Protein AF-A0A535TKI4-F1 (afdb_monomer_lite)

pLDDT: mean 79.52, std 15.04, range [34.75, 95.88]

Secondary structure (DSSP, 8-state):
-----S------PPPPSSPPS-EEETTTEEEEEEEEEE-TTT--EEEEEEEEE-S-B---TTEEEEEEEEEE-SSTGGGEEEEEEEES-B-TT-EEEEEEEPPTT----SEEEEEEEEEEEEEE--EETTEE----EEEEPPPEEPPBTTSSSEEEEE--

Structure (mmCIF, N/CA/C/O backbone):
data_AF-A0A535TKI4-F1
#
_entry.id   AF-A0A535TKI4-F1
#
loop_
_atom_site.group_PDB
_atom_site.id
_atom_site.type_symbol
_atom_site.label_atom_id
_atom_site.label_alt_id
_atom_site.label_comp_id
_atom_site.label_asym_id
_atom_site.label_entity_id
_atom_site.label_seq_id
_atom_site.pdbx_PDB_ins_code
_atom_site.Cartn_x
_atom_site.Cartn_y
_atom_site.Cartn_z
_atom_site.occupancy
_atom_site.B_iso_or_equiv
_atom_site.auth_seq_id
_atom_site.auth_comp_id
_atom_site.auth_asym_id
_atom_site.auth_atom_id
_atom_site.pdbx_PDB_model_num
ATOM 1 N N . MET A 1 1 ? 20.998 23.898 24.161 1.00 34.75 1 MET A N 1
ATOM 2 C CA . MET A 1 1 ? 20.868 22.517 24.667 1.00 34.75 1 MET A CA 1
ATOM 3 C C . MET A 1 1 ? 20.249 21.684 23.560 1.00 34.75 1 MET A C 1
ATOM 5 O O . MET A 1 1 ? 19.094 21.906 23.228 1.00 34.75 1 MET A O 1
ATOM 9 N N . LEU A 1 2 ? 21.056 20.846 22.912 1.00 47.66 2 LEU A N 1
ATOM 10 C CA . LEU A 1 2 ? 20.646 19.900 21.873 1.00 47.66 2 LEU A CA 1
ATOM 11 C C . LEU A 1 2 ? 20.636 18.522 22.533 1.00 47.66 2 LEU A C 1
ATOM 13 O O . LEU A 1 2 ? 21.652 17.842 22.515 1.00 47.66 2 LEU A O 1
ATOM 17 N N . GLU A 1 3 ? 19.537 18.143 23.180 1.00 45.56 3 GLU A N 1
ATOM 18 C CA . GLU A 1 3 ? 19.410 16.798 23.745 1.00 45.56 3 GLU A CA 1
ATOM 19 C C . GLU A 1 3 ? 18.029 16.227 23.456 1.00 45.56 3 GLU A C 1
ATOM 21 O O . GLU A 1 3 ? 17.028 16.573 24.074 1.00 45.56 3 GLU A O 1
ATOM 26 N N . GLY A 1 4 ? 17.996 15.331 22.481 1.00 53.91 4 GLY A N 1
ATOM 27 C CA . GLY A 1 4 ? 16.884 14.436 22.234 1.00 53.91 4 GLY A CA 1
ATOM 28 C C . GLY A 1 4 ? 17.401 13.317 21.354 1.00 53.91 4 GLY A C 1
ATOM 29 O O . GLY A 1 4 ? 17.814 13.567 20.224 1.00 53.91 4 GLY A O 1
ATOM 30 N N . ASN A 1 5 ? 17.436 12.097 21.886 1.00 46.50 5 ASN A N 1
ATOM 31 C CA . ASN A 1 5 ? 17.734 10.908 21.098 1.00 46.50 5 ASN A CA 1
ATOM 32 C C . ASN A 1 5 ? 16.750 10.862 19.905 1.00 46.50 5 ASN A C 1
ATOM 34 O O . ASN A 1 5 ? 15.542 10.831 20.148 1.00 46.50 5 ASN A O 1
ATOM 38 N N . PRO A 1 6 ? 17.211 10.885 18.637 1.00 52.25 6 PRO A N 1
ATOM 39 C CA . PRO A 1 6 ? 16.316 10.876 17.478 1.00 52.25 6 PRO A CA 1
ATOM 40 C C . PRO A 1 6 ? 15.595 9.529 17.307 1.00 52.25 6 PRO A C 1
ATOM 42 O O . PRO A 1 6 ? 14.706 9.405 16.466 1.00 52.25 6 PRO A O 1
ATOM 45 N N . PHE A 1 7 ? 15.975 8.515 18.090 1.00 46.12 7 PHE A N 1
ATOM 46 C CA . PHE A 1 7 ? 15.393 7.185 18.052 1.00 46.12 7 PHE A CA 1
ATOM 47 C C . PHE A 1 7 ? 14.341 7.022 19.156 1.00 46.12 7 PHE A C 1
ATOM 49 O O . PHE A 1 7 ? 14.653 7.024 20.346 1.00 46.12 7 PHE A O 1
ATOM 56 N N . GLY A 1 8 ? 13.083 6.842 18.748 1.00 54.97 8 GLY A N 1
ATOM 57 C CA . GLY A 1 8 ? 12.008 6.373 19.618 1.00 54.97 8 GLY A CA 1
ATOM 58 C C . GLY A 1 8 ? 11.915 4.850 19.566 1.00 54.97 8 GLY A C 1
ATOM 59 O O . GLY A 1 8 ? 11.729 4.281 18.491 1.00 54.97 8 GLY A O 1
ATOM 60 N N . ILE A 1 9 ? 12.040 4.184 20.715 1.00 55.25 9 ILE A N 1
ATOM 61 C CA . ILE A 1 9 ? 11.684 2.766 20.838 1.00 55.25 9 ILE A CA 1
ATOM 62 C C . ILE A 1 9 ? 10.180 2.707 21.083 1.00 55.25 9 ILE A C 1
ATOM 64 O O . ILE A 1 9 ? 9.673 3.272 22.052 1.00 55.25 9 ILE A O 1
ATOM 68 N N . PHE A 1 10 ? 9.467 2.039 20.183 1.00 55.25 10 PHE A N 1
ATOM 69 C CA . PHE A 1 10 ? 8.026 1.872 20.273 1.00 55.25 10 PHE A CA 1
ATOM 70 C C . PHE A 1 10 ? 7.715 0.425 20.627 1.00 55.25 10 PHE A C 1
ATOM 72 O O . PHE A 1 10 ? 7.875 -0.466 19.792 1.00 55.25 10 PHE A O 1
ATOM 79 N N . ASP A 1 11 ? 7.258 0.201 21.859 1.00 51.91 11 ASP A N 1
ATOM 80 C CA . ASP A 1 11 ? 6.713 -1.094 22.246 1.00 51.91 11 ASP A CA 1
ATOM 81 C C . ASP A 1 11 ? 5.357 -1.274 21.573 1.00 51.91 11 ASP A C 1
ATOM 83 O O . ASP A 1 11 ? 4.336 -0.686 21.937 1.00 51.91 11 ASP A O 1
ATOM 87 N N . LEU A 1 12 ? 5.379 -2.065 20.515 1.00 55.06 12 LEU A N 1
ATOM 88 C CA . LEU A 1 12 ? 4.197 -2.493 19.807 1.00 55.06 12 LEU A CA 1
ATOM 89 C C . LEU A 1 12 ? 3.484 -3.523 20.682 1.00 55.06 12 LEU A C 1
ATOM 91 O O . LEU A 1 12 ? 3.992 -4.628 20.872 1.00 55.06 12 LEU A O 1
ATOM 95 N N . SER A 1 13 ? 2.296 -3.179 21.188 1.00 54.03 13 SER A N 1
ATOM 96 C CA . SER A 1 13 ? 1.439 -4.099 21.943 1.00 54.03 13 SER A CA 1
ATOM 97 C C . SER A 1 13 ? 1.327 -5.453 21.239 1.00 54.03 13 SER A C 1
ATOM 99 O O . SER A 1 13 ? 1.351 -5.543 20.002 1.00 54.03 13 SER A O 1
ATOM 101 N N . THR A 1 14 ? 1.252 -6.518 22.039 1.00 51.22 14 THR A N 1
ATOM 102 C CA . THR A 1 14 ? 1.207 -7.905 21.569 1.00 51.22 14 THR A CA 1
ATOM 103 C C . THR A 1 14 ? 0.152 -8.090 20.470 1.00 51.22 14 THR A C 1
ATOM 105 O O . THR A 1 14 ? -0.895 -7.431 20.485 1.00 51.22 14 THR A O 1
ATOM 108 N N . PRO A 1 15 ? 0.426 -8.944 19.464 1.00 51.53 15 PRO A N 1
ATOM 109 C CA . PRO A 1 15 ? -0.504 -9.148 18.362 1.00 51.53 15 PRO A CA 1
ATOM 110 C C . PRO A 1 15 ? -1.869 -9.592 18.900 1.00 51.53 15 PRO A C 1
ATOM 112 O O . PRO A 1 15 ? -1.953 -10.352 19.868 1.00 51.53 15 PRO A O 1
ATOM 115 N N . MET A 1 16 ? -2.942 -9.092 18.277 1.00 49.38 16 MET A N 1
ATOM 116 C CA . MET A 1 16 ? -4.318 -9.455 18.618 1.00 49.38 16 MET A CA 1
ATOM 117 C C . MET A 1 16 ? -4.455 -10.977 18.767 1.00 49.38 16 MET A C 1
ATOM 119 O O . MET A 1 16 ? -4.087 -11.739 17.877 1.00 49.38 16 MET A O 1
ATOM 123 N N . LYS A 1 17 ? -5.071 -11.418 19.871 1.00 44.41 17 LYS A N 1
ATOM 124 C CA . LYS A 1 17 ? -5.339 -12.834 20.202 1.00 44.41 17 LYS A CA 1
ATOM 125 C C . LYS A 1 17 ? -6.242 -13.552 19.178 1.00 44.41 17 LYS A C 1
ATOM 127 O O . LYS A 1 17 ? -6.404 -14.766 19.237 1.00 44.41 17 LYS A O 1
ATOM 132 N N . LYS A 1 18 ? -6.849 -12.801 18.254 1.00 43.78 18 LYS A N 1
ATOM 133 C CA . LYS A 1 18 ? -7.633 -13.288 17.117 1.00 43.78 18 LYS A CA 1
ATOM 134 C C . LYS A 1 18 ? -7.040 -12.705 15.843 1.00 43.78 18 LYS A C 1
ATOM 136 O O . LYS A 1 18 ? -7.103 -11.493 15.651 1.00 43.78 18 LYS A O 1
ATOM 141 N N . VAL A 1 19 ? -6.510 -13.578 14.988 1.00 46.97 19 VAL A N 1
ATOM 142 C CA . VAL A 1 19 ? -6.143 -13.243 13.608 1.00 46.97 19 VAL A CA 1
ATOM 143 C C . VAL A 1 19 ? -7.405 -12.682 12.942 1.00 46.97 19 VAL A C 1
ATOM 145 O O . VAL A 1 19 ? -8.417 -13.392 12.898 1.00 46.97 19 VAL A O 1
ATOM 148 N N . PRO A 1 20 ? -7.416 -11.411 12.499 1.00 54.00 20 PRO A N 1
ATOM 149 C CA . PRO A 1 20 ? -8.518 -10.889 11.706 1.00 54.00 20 PRO A CA 1
ATOM 150 C C . PRO A 1 20 ? -8.749 -11.810 10.499 1.00 54.00 20 PRO A C 1
ATOM 152 O O . PRO A 1 20 ? -7.789 -12.425 10.027 1.00 54.00 20 PRO A O 1
ATOM 155 N N . PRO A 1 21 ? -9.981 -11.929 9.968 1.00 58.88 21 PRO A N 1
ATOM 156 C CA . PRO A 1 21 ? -10.165 -12.558 8.659 1.00 58.88 21 PRO A CA 1
ATOM 157 C C . PRO A 1 21 ? -9.127 -11.968 7.700 1.00 58.88 21 PRO A C 1
ATOM 159 O O . PRO A 1 21 ? -8.940 -10.756 7.712 1.00 58.88 21 PRO A O 1
ATOM 162 N N . GLN A 1 22 ? -8.397 -12.814 6.967 1.00 70.69 22 GLN A N 1
ATOM 163 C CA . GLN A 1 22 ? -7.214 -12.404 6.205 1.00 70.69 22 GLN A CA 1
ATOM 164 C C . GLN A 1 22 ? -7.578 -11.277 5.227 1.00 70.69 22 GLN A C 1
ATOM 166 O O . GLN A 1 22 ? -8.133 -11.511 4.154 1.00 70.69 22 GLN A O 1
ATOM 171 N N . VAL A 1 23 ? -7.304 -10.033 5.621 1.00 84.56 23 VAL A N 1
ATOM 172 C CA . VAL A 1 23 ? -7.593 -8.852 4.812 1.00 84.56 23 VAL A CA 1
ATOM 173 C C . VAL A 1 23 ? -6.421 -8.674 3.863 1.00 84.56 23 VAL A C 1
ATOM 175 O O . VAL A 1 23 ? -5.366 -8.180 4.245 1.00 84.56 23 VAL A O 1
ATOM 178 N N . VAL A 1 24 ? -6.604 -9.118 2.625 1.00 91.00 24 VAL A N 1
ATOM 179 C CA . VAL A 1 24 ? -5.600 -9.010 1.564 1.00 91.00 24 VAL A CA 1
ATOM 180 C C . VAL A 1 24 ? -6.023 -7.931 0.575 1.00 91.00 24 VAL A C 1
ATOM 182 O O . VAL A 1 24 ? -7.195 -7.872 0.197 1.00 91.00 24 VAL A O 1
ATOM 185 N N . PHE A 1 25 ? -5.072 -7.095 0.161 1.00 91.25 25 PHE A N 1
ATOM 186 C CA . PHE A 1 25 ? -5.216 -6.134 -0.930 1.00 91.25 25 PHE A CA 1
ATOM 187 C C . PHE A 1 25 ? -4.312 -6.540 -2.099 1.00 91.25 25 PHE A C 1
ATOM 189 O O . PHE A 1 25 ? -3.086 -6.580 -1.977 1.00 91.25 25 PHE A O 1
ATOM 196 N N . GLY A 1 26 ? -4.933 -6.826 -3.243 1.00 88.81 26 GLY A N 1
ATOM 197 C CA . GLY A 1 26 ? -4.270 -7.348 -4.431 1.00 88.81 26 GLY A CA 1
ATOM 198 C C . GLY A 1 26 ? -3.657 -8.722 -4.168 1.00 88.81 26 GLY A C 1
ATOM 199 O O . GLY A 1 26 ? -4.271 -9.576 -3.532 1.00 88.81 26 GLY A O 1
ATOM 200 N N . GLN A 1 27 ? -2.431 -8.908 -4.646 1.00 88.31 27 GLN A N 1
ATOM 201 C CA . GLN A 1 27 ? -1.559 -10.031 -4.289 1.00 88.31 27 GLN A CA 1
ATOM 202 C C . GLN A 1 27 ? -0.346 -9.514 -3.503 1.00 88.31 27 GLN A C 1
ATOM 204 O O . GLN A 1 27 ? 0.707 -10.142 -3.457 1.00 88.31 27 GLN A O 1
ATOM 209 N N . ASP A 1 28 ? -0.490 -8.321 -2.927 1.00 90.12 28 ASP A N 1
ATOM 210 C CA . ASP A 1 28 ? 0.641 -7.478 -2.580 1.00 90.12 28 ASP A CA 1
ATOM 211 C C . ASP A 1 28 ? 0.806 -7.429 -1.072 1.00 90.12 28 ASP A C 1
ATOM 213 O O . ASP A 1 28 ? 1.904 -7.635 -0.564 1.00 90.12 28 ASP A O 1
ATOM 217 N N . MET A 1 29 ? -0.292 -7.169 -0.359 1.00 92.12 29 MET A N 1
ATOM 218 C CA . MET A 1 29 ? -0.264 -6.897 1.072 1.00 92.12 29 MET A CA 1
ATOM 219 C C . MET A 1 29 ? -1.371 -7.630 1.807 1.00 92.12 29 MET A C 1
ATOM 221 O O . MET A 1 29 ? -2.529 -7.630 1.386 1.00 92.12 29 MET A O 1
ATOM 225 N N . GLN A 1 30 ? -1.018 -8.160 2.969 1.00 92.50 30 GLN A N 1
ATOM 226 C CA . GLN A 1 30 ? -1.941 -8.716 3.943 1.00 92.50 30 GLN A CA 1
ATOM 227 C C . GLN A 1 30 ? -1.920 -7.867 5.209 1.00 92.50 30 GLN A C 1
ATOM 229 O O . GLN A 1 30 ? -0.861 -7.646 5.787 1.00 92.50 30 GLN A O 1
ATOM 234 N N . LEU A 1 31 ? -3.081 -7.405 5.661 1.00 90.00 31 LEU A N 1
ATOM 235 C CA . LEU A 1 31 ? -3.218 -6.756 6.958 1.00 90.00 31 LEU A CA 1
ATOM 236 C C . LEU A 1 31 ? -3.162 -7.822 8.055 1.00 90.00 31 LEU A C 1
ATOM 238 O O . LEU A 1 31 ? -4.001 -8.722 8.102 1.00 90.00 31 LEU A O 1
ATOM 242 N N . GLU A 1 32 ? -2.199 -7.689 8.958 1.00 88.19 32 GLU A N 1
ATOM 243 C CA . GLU A 1 32 ? -2.069 -8.550 10.133 1.00 88.19 32 GLU A CA 1
ATOM 244 C C . GLU A 1 32 ? -2.905 -8.018 11.300 1.00 88.19 32 GLU A C 1
ATOM 246 O O . GLU A 1 32 ? -3.566 -8.776 12.009 1.00 88.19 32 GLU A O 1
ATOM 251 N N . SER A 1 33 ? -2.869 -6.703 11.524 1.00 84.81 33 SER A N 1
ATOM 252 C CA . SER A 1 33 ? -3.593 -6.059 12.620 1.00 84.81 33 SER A CA 1
ATOM 253 C C . SER A 1 33 ? -3.708 -4.556 12.406 1.00 84.81 33 SER A C 1
ATOM 255 O O . SER A 1 33 ? -2.923 -3.955 11.670 1.00 84.81 33 SER A O 1
ATOM 257 N N . ILE A 1 34 ? -4.667 -3.942 13.089 1.00 85.06 34 ILE A N 1
ATOM 258 C CA . ILE A 1 34 ? -4.744 -2.495 13.226 1.00 85.06 34 ILE A CA 1
ATOM 259 C C . ILE A 1 34 ? -5.089 -2.154 14.669 1.00 85.06 34 ILE A C 1
ATOM 261 O O . ILE A 1 34 ? -5.993 -2.749 15.255 1.00 85.06 34 ILE A O 1
ATOM 265 N N . GLN A 1 35 ? -4.332 -1.234 15.252 1.00 83.19 35 GLN A N 1
ATOM 266 C CA . GLN A 1 35 ? -4.457 -0.863 16.655 1.00 83.19 35 GLN A CA 1
ATOM 267 C C . GLN A 1 35 ? -4.338 0.644 16.793 1.00 83.19 35 GLN A C 1
ATOM 269 O O . GLN A 1 35 ? -3.620 1.289 16.026 1.00 83.19 35 GLN A O 1
ATOM 274 N N . THR A 1 36 ? -5.027 1.214 17.775 1.00 77.94 36 THR A N 1
ATOM 275 C CA . THR A 1 36 ? -4.800 2.616 18.131 1.00 77.94 36 THR A CA 1
ATOM 276 C C . THR A 1 36 ? -3.837 2.677 19.299 1.00 77.94 36 THR A C 1
ATOM 278 O O . THR A 1 36 ? -4.096 2.103 20.350 1.00 77.94 36 THR A O 1
ATOM 281 N N . GLN A 1 37 ? -2.729 3.388 19.119 1.00 74.31 37 GLN A N 1
ATOM 282 C CA . GLN A 1 37 ? -1.711 3.551 20.140 1.00 74.31 37 GLN A CA 1
ATOM 283 C C . GLN A 1 37 ? -1.457 5.033 20.384 1.00 74.31 37 GLN A C 1
ATOM 285 O O . GLN A 1 37 ? -1.251 5.825 19.462 1.00 74.31 37 GLN A O 1
ATOM 290 N N . ARG A 1 38 ? -1.470 5.419 21.658 1.00 70.12 38 ARG A N 1
ATOM 291 C CA . ARG A 1 38 ? -1.041 6.750 22.067 1.00 70.12 38 ARG A CA 1
ATOM 292 C C . ARG A 1 38 ? 0.450 6.715 22.347 1.00 70.12 38 ARG A C 1
ATOM 294 O O . ARG A 1 38 ? 0.895 5.945 23.195 1.00 70.12 38 ARG A O 1
ATOM 301 N N . PHE A 1 39 ? 1.206 7.538 21.633 1.00 67.62 39 PHE A N 1
ATOM 302 C CA . PHE A 1 39 ? 2.645 7.621 21.828 1.00 67.62 39 PHE A CA 1
ATOM 303 C C . PHE A 1 39 ? 2.971 8.636 22.924 1.00 67.62 39 PHE A C 1
ATOM 305 O O . PHE A 1 39 ? 2.385 9.716 22.997 1.00 67.62 39 PHE A O 1
ATOM 312 N N . SER A 1 40 ? 3.893 8.261 23.811 1.00 55.88 40 SER A N 1
ATOM 313 C CA . SER A 1 40 ? 4.282 9.055 24.982 1.00 55.88 40 SER 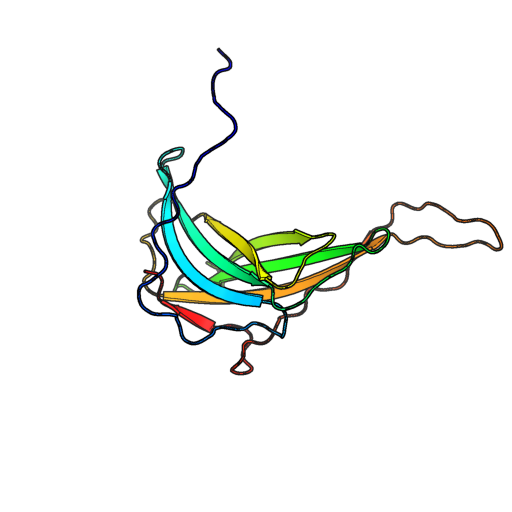A CA 1
ATOM 314 C C . SER A 1 40 ? 5.085 10.307 24.624 1.00 55.88 40 SER A C 1
ATOM 316 O O . SER A 1 40 ? 5.068 11.266 25.386 1.00 55.88 40 SER A O 1
ATOM 318 N N . PHE A 1 41 ? 5.763 10.309 23.473 1.00 61.66 41 PHE A N 1
ATOM 319 C CA . PHE A 1 41 ? 6.708 11.357 23.083 1.00 61.66 41 PHE A CA 1
ATOM 320 C C . PHE A 1 41 ? 6.049 12.706 22.753 1.00 61.66 41 PHE A C 1
ATOM 322 O O . PHE A 1 41 ? 6.533 13.748 23.177 1.00 61.66 41 PHE A O 1
ATOM 329 N N . ASP A 1 42 ? 4.940 12.700 22.016 1.00 69.69 42 ASP A N 1
ATOM 330 C CA . ASP A 1 42 ? 4.244 13.910 21.549 1.00 69.69 42 ASP A CA 1
ATOM 331 C C . ASP A 1 42 ? 2.787 13.986 22.039 1.00 69.69 42 ASP A C 1
ATOM 333 O O . ASP A 1 42 ? 2.068 14.948 21.759 1.00 69.69 42 ASP A O 1
ATOM 337 N N . GLY A 1 43 ? 2.331 12.960 22.766 1.00 67.56 43 GLY A N 1
ATOM 338 C CA . GLY A 1 43 ? 0.950 12.827 23.216 1.00 67.56 43 GLY A CA 1
ATOM 339 C C . GLY A 1 43 ? -0.056 12.639 22.076 1.00 67.56 43 GLY A C 1
ATOM 340 O O . GLY A 1 43 ? -1.263 12.664 22.350 1.00 67.56 43 GLY A O 1
ATOM 341 N N . VAL A 1 44 ? 0.411 12.447 20.835 1.00 75.88 44 VAL A N 1
ATOM 342 C CA . VAL A 1 44 ? -0.418 12.242 19.648 1.00 75.88 44 VAL A CA 1
ATOM 343 C C . VAL A 1 44 ? -0.919 10.803 19.649 1.00 75.88 44 VAL A C 1
ATOM 345 O O . VAL A 1 44 ? -0.172 9.835 19.820 1.00 75.88 44 VAL A O 1
ATOM 348 N N . SER A 1 45 ? -2.232 10.659 19.484 1.00 79.81 45 SER A N 1
ATOM 349 C CA . SER A 1 45 ? -2.833 9.346 19.267 1.00 79.81 45 SER A CA 1
ATOM 350 C C . SER A 1 45 ? -2.662 8.985 17.801 1.00 79.81 45 SER A C 1
ATOM 352 O O . SER A 1 45 ? -3.030 9.761 16.923 1.00 79.81 45 SER A O 1
ATOM 354 N N . ARG A 1 46 ? -2.087 7.818 17.535 1.00 84.44 46 ARG A N 1
ATOM 355 C CA . ARG A 1 46 ? -1.875 7.318 16.182 1.00 84.44 46 ARG A CA 1
ATOM 356 C C . ARG A 1 46 ? -2.560 5.978 16.026 1.00 84.44 46 ARG A C 1
ATOM 358 O O . ARG A 1 46 ? -2.554 5.143 16.926 1.00 84.44 46 ARG A O 1
ATOM 365 N N . MET A 1 47 ? -3.108 5.748 14.850 1.00 85.31 47 MET A N 1
ATOM 366 C CA . MET A 1 47 ? -3.527 4.419 14.449 1.00 85.31 47 MET A CA 1
ATOM 367 C C . MET A 1 47 ? -2.376 3.744 13.716 1.00 85.31 47 MET A C 1
ATOM 369 O O . MET A 1 47 ? -1.839 4.300 12.763 1.00 85.31 47 MET A O 1
ATOM 373 N N . ILE A 1 48 ? -1.994 2.553 14.162 1.00 87.56 48 ILE A N 1
ATOM 374 C CA . ILE A 1 48 ? -0.935 1.749 13.562 1.00 87.56 48 ILE A CA 1
ATOM 375 C C . ILE A 1 48 ? -1.566 0.537 12.893 1.00 87.56 48 ILE A C 1
ATOM 377 O O . ILE A 1 48 ? -2.207 -0.287 13.545 1.00 87.56 48 ILE A O 1
ATOM 381 N N . SER A 1 49 ? -1.349 0.406 11.590 1.00 89.62 49 SER A N 1
ATOM 382 C CA . SER A 1 49 ? -1.672 -0.807 10.838 1.00 89.62 49 SER A CA 1
ATOM 383 C C . SER A 1 49 ? -0.400 -1.590 10.537 1.00 89.62 49 SER A C 1
ATOM 385 O O . SER A 1 49 ? 0.621 -1.008 10.165 1.00 89.62 49 SER A O 1
ATOM 387 N N . ARG A 1 50 ? -0.457 -2.909 10.730 1.00 91.44 50 ARG A N 1
ATOM 388 C CA . ARG A 1 50 ? 0.651 -3.830 10.461 1.00 91.44 50 ARG A CA 1
ATOM 389 C C . ARG A 1 50 ? 0.322 -4.684 9.257 1.00 91.44 50 ARG A C 1
ATOM 391 O O . ARG A 1 50 ? -0.759 -5.272 9.192 1.00 91.44 50 ARG A O 1
ATOM 398 N N . TRP A 1 51 ? 1.270 -4.760 8.343 1.00 91.88 51 TRP A N 1
ATOM 399 C CA . TRP A 1 51 ? 1.116 -5.417 7.061 1.00 91.88 51 TRP A CA 1
ATOM 400 C C . TRP A 1 51 ? 2.247 -6.404 6.836 1.00 91.88 51 TRP A C 1
ATOM 402 O O . TRP A 1 51 ? 3.390 -6.135 7.198 1.00 91.88 51 TRP A O 1
ATOM 412 N N . ASN A 1 52 ? 1.915 -7.510 6.191 1.00 92.69 52 ASN A N 1
ATOM 413 C CA . ASN A 1 52 ? 2.861 -8.467 5.653 1.00 92.69 52 ASN A CA 1
ATOM 414 C C . ASN A 1 52 ? 2.877 -8.355 4.125 1.00 92.69 52 ASN A C 1
ATOM 416 O O . ASN A 1 52 ? 1.817 -8.361 3.486 1.00 92.69 52 ASN A O 1
ATOM 420 N N . TRP A 1 53 ? 4.068 -8.265 3.542 1.00 92.88 53 TRP A N 1
ATOM 421 C CA . TRP A 1 53 ? 4.250 -8.279 2.096 1.00 92.88 53 TRP A CA 1
ATOM 422 C C . TRP A 1 53 ? 4.109 -9.697 1.548 1.00 92.88 53 TRP A C 1
ATOM 424 O O . TRP A 1 53 ? 4.783 -10.627 1.988 1.00 92.88 53 TRP A O 1
ATOM 434 N N . LEU A 1 54 ? 3.236 -9.857 0.557 1.00 92.88 54 LEU A N 1
ATOM 435 C CA . LEU A 1 54 ? 2.986 -11.125 -0.132 1.00 92.88 54 LEU A CA 1
ATOM 436 C C . LEU A 1 54 ? 3.739 -11.237 -1.464 1.00 92.88 54 LEU A C 1
ATOM 438 O O . LEU A 1 54 ? 3.853 -12.331 -2.012 1.00 92.88 54 LEU A O 1
ATOM 442 N N . ARG A 1 55 ? 4.260 -10.114 -1.971 1.00 89.50 55 ARG A N 1
ATOM 443 C CA . ARG A 1 55 ? 5.066 -10.049 -3.195 1.00 89.50 55 ARG A CA 1
ATOM 444 C C . ARG A 1 55 ? 6.481 -9.580 -2.893 1.00 89.50 55 ARG A C 1
ATOM 446 O O . ARG A 1 55 ? 6.695 -8.706 -2.056 1.00 89.50 55 ARG A O 1
ATOM 453 N N . SER A 1 56 ? 7.436 -10.100 -3.655 1.00 90.56 56 SER A N 1
ATOM 454 C CA . SER A 1 56 ? 8.803 -9.579 -3.696 1.00 90.56 56 SER A CA 1
ATOM 455 C C . SER A 1 56 ? 8.958 -8.586 -4.847 1.00 90.56 56 SER A C 1
ATOM 457 O O . SER A 1 56 ? 8.387 -8.772 -5.922 1.00 90.56 56 SER A O 1
ATOM 459 N N . LEU A 1 57 ? 9.769 -7.553 -4.639 1.00 88.75 57 LEU A N 1
ATOM 460 C CA . LEU A 1 57 ? 10.227 -6.631 -5.671 1.00 88.75 57 LEU A CA 1
ATOM 461 C C . LEU A 1 57 ? 11.741 -6.515 -5.600 1.00 88.75 57 LEU A C 1
ATOM 463 O O . LEU A 1 57 ? 12.299 -6.053 -4.605 1.00 88.75 57 LEU A O 1
ATOM 467 N N . ALA A 1 58 ? 12.397 -6.968 -6.666 1.00 87.88 58 ALA A N 1
ATOM 468 C CA . ALA A 1 58 ? 13.823 -6.764 -6.832 1.00 87.88 58 ALA A CA 1
ATOM 469 C C . ALA A 1 58 ? 14.104 -5.280 -7.125 1.00 87.88 58 ALA A C 1
ATOM 471 O O . ALA A 1 58 ? 13.276 -4.634 -7.776 1.00 87.88 58 ALA A O 1
ATOM 472 N N . PRO A 1 59 ? 15.263 -4.752 -6.695 1.00 88.56 59 PRO A N 1
ATOM 473 C CA . PRO A 1 59 ? 15.710 -3.439 -7.129 1.00 88.56 59 PRO A CA 1
ATOM 474 C C . PRO A 1 59 ? 15.718 -3.354 -8.655 1.00 88.56 59 PRO A C 1
ATOM 476 O O . PRO A 1 59 ? 16.320 -4.193 -9.326 1.00 88.56 59 PRO A O 1
ATOM 479 N N . ALA A 1 60 ? 15.067 -2.328 -9.191 1.00 86.06 60 ALA A N 1
ATOM 480 C CA . ALA A 1 60 ? 15.124 -1.979 -10.601 1.00 86.06 60 ALA A CA 1
ATOM 481 C C . ALA A 1 60 ? 15.711 -0.574 -10.746 1.00 86.06 60 ALA A C 1
ATOM 483 O O . ALA A 1 60 ? 15.519 0.289 -9.886 1.00 86.06 60 ALA A O 1
ATOM 484 N N . PHE A 1 61 ? 16.463 -0.363 -11.824 1.00 82.12 61 PHE A N 1
ATOM 485 C CA . PHE A 1 61 ? 17.151 0.898 -12.071 1.00 82.12 61 PHE A CA 1
ATOM 486 C C . PHE A 1 61 ? 16.155 2.069 -12.085 1.00 82.12 61 PHE A C 1
ATOM 488 O O . PHE A 1 61 ? 15.140 1.999 -12.782 1.00 82.12 61 PHE A O 1
ATOM 495 N N . GLU A 1 62 ? 16.440 3.107 -11.288 1.00 85.19 62 GLU A N 1
ATOM 496 C CA . GLU A 1 62 ? 15.641 4.340 -11.165 1.00 85.19 62 GLU A CA 1
ATOM 497 C C . GLU A 1 62 ? 14.130 4.099 -11.013 1.00 85.19 62 GLU A C 1
ATOM 499 O O . GLU A 1 62 ? 13.313 4.866 -11.518 1.00 85.19 62 GLU A O 1
ATOM 504 N N . THR A 1 63 ? 13.739 2.999 -10.361 1.00 89.00 63 THR A N 1
ATOM 505 C CA . THR A 1 63 ? 12.338 2.609 -10.185 1.00 89.00 63 THR A CA 1
ATOM 506 C C . THR A 1 63 ? 11.969 2.650 -8.710 1.00 89.00 63 THR A C 1
ATOM 508 O O . THR A 1 63 ? 12.590 1.984 -7.884 1.00 89.00 63 THR A O 1
ATOM 511 N N . THR A 1 64 ? 10.906 3.384 -8.388 1.00 93.06 64 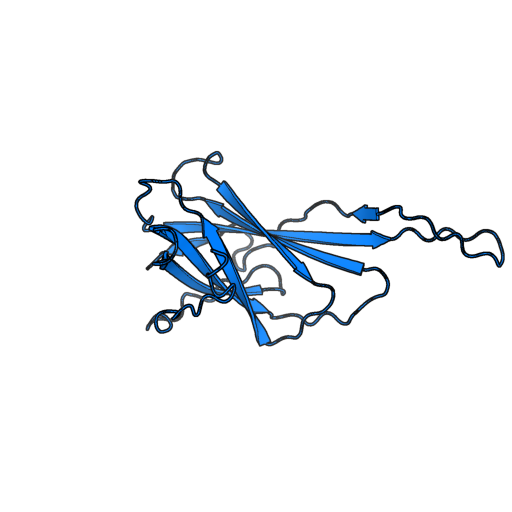THR A N 1
ATOM 512 C CA . THR A 1 64 ? 10.352 3.466 -7.035 1.00 93.06 64 THR A CA 1
ATOM 513 C C . THR A 1 64 ? 8.886 3.070 -7.048 1.00 93.06 64 THR A C 1
ATOM 515 O O . THR A 1 64 ? 8.085 3.554 -7.851 1.00 93.06 64 THR A O 1
ATOM 518 N N . HIS A 1 65 ? 8.524 2.187 -6.128 1.00 93.25 65 HIS A N 1
ATOM 519 C CA . HIS A 1 65 ? 7.160 1.746 -5.900 1.00 93.25 65 HIS A CA 1
ATOM 520 C C . HIS A 1 65 ? 6.532 2.546 -4.770 1.00 93.25 65 HIS A C 1
ATOM 522 O O . HIS A 1 65 ? 7.104 2.658 -3.688 1.00 93.25 65 HIS A O 1
ATOM 528 N N . HIS A 1 66 ? 5.328 3.056 -5.007 1.00 94.69 66 HIS A N 1
ATOM 529 C CA . HIS A 1 66 ? 4.587 3.860 -4.044 1.00 94.69 66 HIS A CA 1
ATOM 530 C C . HIS A 1 66 ? 3.304 3.143 -3.660 1.00 94.69 66 HIS A C 1
ATOM 532 O O . HIS A 1 66 ? 2.476 2.829 -4.517 1.00 94.69 66 HIS A O 1
ATOM 538 N N . TYR A 1 67 ? 3.112 2.9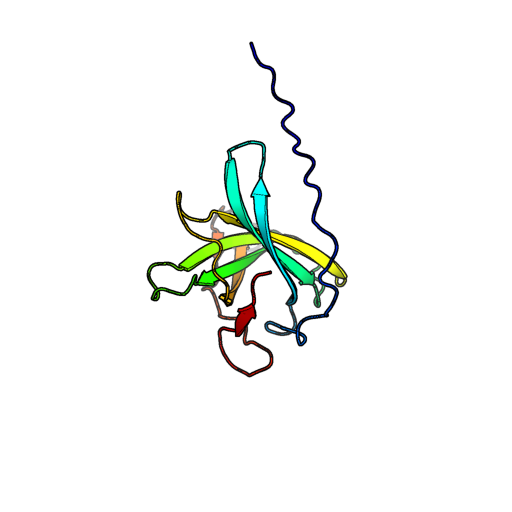49 -2.363 1.00 94.94 67 TYR A N 1
ATOM 539 C CA . TYR A 1 67 ? 1.874 2.442 -1.792 1.00 94.94 67 TYR A CA 1
ATOM 540 C C . TYR A 1 67 ? 1.252 3.529 -0.939 1.00 94.94 67 TYR A C 1
ATOM 542 O O . TYR A 1 67 ? 1.791 3.927 0.091 1.00 94.94 67 TYR A O 1
ATOM 550 N N . ARG A 1 68 ? 0.099 4.022 -1.376 1.00 95.31 68 ARG A N 1
ATOM 551 C CA . ARG A 1 68 ? -0.710 4.955 -0.605 1.00 95.31 68 ARG A CA 1
ATOM 552 C C . ARG A 1 68 ? -1.748 4.153 0.161 1.00 95.31 68 ARG A C 1
ATOM 554 O O . ARG A 1 68 ? -2.717 3.670 -0.424 1.00 95.31 68 ARG A O 1
ATOM 561 N N . VAL A 1 69 ? -1.548 4.033 1.466 1.00 94.69 69 VAL A N 1
ATOM 562 C CA . VAL A 1 69 ? -2.507 3.406 2.375 1.00 94.69 69 VAL A CA 1
ATOM 563 C C . VAL A 1 69 ? -3.385 4.506 2.952 1.00 94.69 69 VAL A C 1
ATOM 565 O O . VAL A 1 69 ? -2.878 5.522 3.427 1.00 94.69 69 VAL A O 1
ATOM 568 N N . ARG A 1 70 ? -4.703 4.334 2.872 1.00 92.94 70 ARG A N 1
ATOM 569 C CA . ARG A 1 70 ? -5.682 5.303 3.371 1.00 92.94 70 ARG A CA 1
ATOM 570 C C . ARG A 1 70 ? -6.566 4.659 4.421 1.00 92.94 70 ARG A C 1
ATOM 572 O O . ARG A 1 70 ? -6.967 3.505 4.265 1.00 92.94 70 ARG A O 1
ATOM 579 N N . VAL A 1 71 ? -6.913 5.438 5.433 1.00 89.81 71 VAL A N 1
ATOM 580 C CA . VAL A 1 71 ? -7.841 5.058 6.489 1.00 89.81 71 VAL A CA 1
ATOM 581 C C . VAL A 1 71 ? -8.951 6.099 6.601 1.00 89.81 71 VAL A C 1
ATOM 583 O O . VAL A 1 71 ? -8.685 7.292 6.693 1.00 89.81 71 VAL A O 1
ATOM 586 N N . GLN A 1 72 ? -10.201 5.648 6.566 1.00 88.94 72 GLN A N 1
ATOM 587 C CA . GLN A 1 72 ? -11.389 6.465 6.809 1.00 88.94 72 GLN A CA 1
ATOM 588 C C . GLN A 1 72 ? -11.954 6.136 8.188 1.00 88.94 72 GLN A C 1
ATOM 590 O O . GLN A 1 72 ? -12.299 4.985 8.478 1.00 88.94 72 GLN A O 1
ATOM 595 N N . LEU A 1 73 ? -12.040 7.159 9.034 1.00 80.06 73 LEU A N 1
ATOM 596 C CA . LEU A 1 73 ? -12.432 7.048 10.434 1.00 80.06 73 LEU A CA 1
ATOM 597 C C . LEU A 1 73 ? -13.923 7.380 10.597 1.00 80.06 73 LEU A C 1
ATOM 599 O O . LEU A 1 73 ? -14.263 8.454 11.063 1.00 80.06 73 LEU A O 1
ATOM 603 N N . GLY A 1 74 ? -14.828 6.490 10.180 1.00 63.81 74 GLY A N 1
ATOM 604 C CA . GLY A 1 74 ? -16.262 6.545 10.532 1.00 63.81 74 GLY A CA 1
ATOM 605 C C . GLY A 1 74 ? -17.089 7.781 10.109 1.00 63.81 74 GLY A C 1
ATOM 606 O O . GLY A 1 74 ? -18.302 7.752 10.293 1.00 63.81 74 GLY A O 1
ATOM 607 N N . GLY A 1 75 ? -16.494 8.825 9.525 1.00 57.12 75 GLY A N 1
ATOM 608 C CA . GLY A 1 75 ? -17.161 10.066 9.130 1.00 57.12 75 GLY A CA 1
ATOM 609 C C . GLY A 1 75 ? -16.787 10.498 7.715 1.00 57.12 75 GLY A C 1
ATOM 610 O O . GLY A 1 75 ? -15.765 11.140 7.525 1.00 57.12 75 GLY A O 1
ATOM 611 N N . GLY A 1 76 ? -17.628 10.169 6.730 1.00 53.03 76 GLY A N 1
ATOM 612 C CA . GLY A 1 76 ? -17.523 10.675 5.351 1.00 53.03 76 GLY A CA 1
ATOM 613 C C . GLY A 1 76 ? -16.178 10.438 4.637 1.00 53.03 76 GLY A C 1
ATOM 614 O O . GLY A 1 76 ? -15.247 9.831 5.162 1.00 53.03 76 GLY A O 1
ATOM 615 N N . GLU A 1 77 ? -16.070 10.899 3.390 1.00 57.22 77 GLU A N 1
ATOM 616 C CA . GLU A 1 77 ? -14.818 10.807 2.621 1.00 57.22 77 GLU A CA 1
ATOM 617 C C . GLU A 1 77 ? -13.769 11.838 3.094 1.00 57.22 77 GLU A C 1
ATOM 619 O O . GLU A 1 77 ? -12.566 11.574 3.020 1.00 57.22 77 GLU A O 1
ATOM 624 N N . ASP A 1 78 ? -14.226 12.956 3.672 1.00 57.91 78 ASP A N 1
ATOM 625 C CA . ASP A 1 78 ? -13.408 14.099 4.109 1.00 57.91 78 ASP A CA 1
ATOM 626 C C . ASP A 1 78 ? -12.508 13.820 5.326 1.00 57.91 78 ASP A C 1
ATOM 628 O O . ASP A 1 78 ? -11.605 14.602 5.615 1.00 57.91 78 ASP A O 1
ATOM 632 N N . GLN A 1 79 ? -12.695 12.697 6.028 1.00 66.75 79 GLN A N 1
ATOM 633 C CA . GLN A 1 79 ? -11.840 12.292 7.157 1.00 66.75 79 GLN A CA 1
ATOM 634 C C . GLN A 1 79 ? -10.854 11.170 6.795 1.00 66.75 79 GLN A C 1
ATOM 636 O O . GLN A 1 79 ? -10.370 10.444 7.668 1.00 66.75 79 GLN A O 1
ATOM 641 N N . ALA A 1 80 ? -10.557 10.995 5.503 1.00 79.25 80 ALA A N 1
ATOM 642 C CA . ALA A 1 80 ? -9.586 10.011 5.046 1.00 79.25 80 ALA A CA 1
ATOM 643 C C . ALA A 1 80 ? -8.140 10.481 5.288 1.00 79.25 80 ALA A C 1
ATOM 645 O O . ALA A 1 80 ? -7.639 11.363 4.591 1.00 79.25 80 ALA A O 1
ATOM 646 N N . ILE A 1 81 ? -7.431 9.830 6.208 1.00 88.25 81 ILE A N 1
ATOM 647 C CA . ILE A 1 81 ? -5.994 10.041 6.424 1.00 88.25 81 ILE A CA 1
ATOM 648 C C . ILE A 1 81 ? -5.227 9.103 5.493 1.00 88.25 81 ILE A C 1
ATOM 650 O O . ILE A 1 81 ? -5.611 7.946 5.313 1.00 88.25 81 ILE A O 1
ATOM 654 N N . ALA A 1 82 ? -4.148 9.586 4.880 1.00 91.00 82 ALA A N 1
ATOM 655 C CA . ALA A 1 82 ? -3.341 8.796 3.960 1.00 91.00 82 ALA A CA 1
ATOM 656 C C . ALA A 1 82 ? -1.856 8.891 4.298 1.00 91.00 82 ALA A C 1
ATOM 658 O O . ALA A 1 82 ? -1.333 9.983 4.500 1.00 91.00 82 ALA A O 1
ATOM 659 N N . THR A 1 83 ? -1.180 7.748 4.244 1.00 92.56 83 THR A N 1
ATOM 660 C CA . THR A 1 83 ? 0.273 7.640 4.375 1.00 92.56 83 THR A CA 1
ATOM 661 C C . THR A 1 83 ? 0.822 7.006 3.103 1.00 92.56 83 THR A C 1
ATOM 663 O O . THR A 1 83 ? 0.253 6.044 2.579 1.00 92.56 83 THR A O 1
ATOM 666 N N . ILE A 1 84 ? 1.900 7.579 2.567 1.00 94.31 84 ILE A N 1
ATOM 667 C CA . ILE A 1 84 ? 2.583 7.062 1.378 1.00 94.31 84 ILE A CA 1
ATOM 668 C C . ILE A 1 84 ? 3.854 6.356 1.833 1.00 94.31 84 ILE A C 1
ATOM 670 O O . ILE A 1 84 ? 4.715 6.958 2.469 1.00 94.31 84 ILE A O 1
ATOM 674 N N . CYS A 1 85 ? 3.963 5.082 1.484 1.00 92.38 85 CYS A N 1
ATOM 675 C CA . CYS A 1 85 ? 5.144 4.265 1.699 1.00 92.38 85 CYS A CA 1
ATOM 676 C C . CYS A 1 85 ? 5.863 4.084 0.359 1.00 92.38 85 CYS A C 1
ATOM 678 O O . CYS A 1 85 ? 5.220 3.781 -0.649 1.00 92.38 85 CYS A O 1
ATOM 680 N N . THR A 1 86 ? 7.181 4.279 0.347 1.00 93.56 86 THR A N 1
ATOM 681 C CA . THR A 1 86 ? 7.998 4.211 -0.872 1.00 93.56 86 THR A CA 1
ATOM 682 C C . THR A 1 86 ? 9.061 3.135 -0.737 1.00 93.56 86 THR A C 1
ATOM 684 O O . THR A 1 86 ? 9.683 3.000 0.315 1.00 93.56 86 THR A O 1
ATOM 687 N N . PHE A 1 87 ? 9.239 2.342 -1.792 1.00 91.69 87 PHE A N 1
ATOM 688 C CA . PHE A 1 87 ? 10.138 1.196 -1.784 1.00 91.69 87 PHE A CA 1
ATOM 689 C C . PHE A 1 87 ? 10.868 1.075 -3.113 1.00 91.69 87 PHE A C 1
ATOM 691 O O . PHE A 1 87 ? 10.247 1.097 -4.174 1.00 91.69 87 PHE A O 1
ATOM 698 N N . ASN A 1 88 ? 12.177 0.861 -3.041 1.00 91.06 88 ASN A N 1
ATOM 699 C CA . ASN A 1 88 ? 12.985 0.492 -4.205 1.00 91.06 88 ASN A CA 1
ATOM 700 C C . ASN A 1 88 ? 13.182 -1.029 -4.292 1.00 91.06 88 ASN A C 1
ATOM 702 O O . ASN A 1 88 ? 13.525 -1.547 -5.345 1.00 91.06 88 ASN A O 1
ATOM 706 N N . ALA A 1 89 ? 12.955 -1.749 -3.190 1.00 90.06 89 ALA A N 1
ATOM 707 C CA . ALA A 1 89 ? 12.967 -3.203 -3.118 1.00 90.06 89 ALA A CA 1
ATOM 708 C C . ALA A 1 89 ? 12.146 -3.675 -1.914 1.00 90.06 89 ALA A C 1
ATOM 710 O O . ALA A 1 89 ? 12.042 -2.952 -0.923 1.00 90.06 89 ALA A O 1
ATOM 711 N N . MET A 1 90 ? 11.581 -4.879 -2.006 1.00 91.38 90 MET A N 1
ATOM 712 C CA . MET A 1 90 ? 10.836 -5.545 -0.930 1.00 91.38 90 MET A CA 1
ATOM 713 C C . MET A 1 90 ? 10.954 -7.058 -1.083 1.00 91.38 90 MET A C 1
ATOM 715 O O . MET A 1 90 ? 11.100 -7.570 -2.195 1.00 91.38 90 MET A O 1
ATOM 719 N N . ARG A 1 91 ? 10.853 -7.796 0.014 1.00 92.12 91 ARG A N 1
ATOM 720 C CA . ARG A 1 91 ? 10.799 -9.256 0.006 1.00 92.12 91 ARG A CA 1
ATOM 721 C C . ARG A 1 91 ? 9.462 -9.729 0.552 1.00 92.12 91 ARG A C 1
ATOM 723 O O . ARG A 1 91 ? 8.860 -9.115 1.426 1.00 92.12 91 ARG A O 1
ATOM 730 N N . THR A 1 92 ? 9.009 -10.862 0.034 1.00 91.75 92 THR A N 1
ATOM 731 C CA . THR A 1 92 ? 7.874 -11.576 0.620 1.00 91.75 92 THR A CA 1
ATOM 732 C C . THR A 1 92 ? 8.194 -11.913 2.076 1.00 91.75 92 THR A C 1
ATOM 734 O O . THR A 1 92 ? 9.283 -12.409 2.366 1.00 91.75 92 THR A O 1
ATOM 737 N N . GLY A 1 93 ? 7.253 -11.649 2.980 1.00 88.88 93 GLY A N 1
ATOM 738 C CA . GLY A 1 93 ? 7.445 -11.799 4.422 1.00 88.88 93 GLY A CA 1
ATOM 739 C C . GLY A 1 93 ? 7.960 -10.542 5.129 1.00 88.88 93 GLY A C 1
ATOM 740 O O . GLY A 1 93 ? 7.994 -10.522 6.361 1.00 88.88 93 GLY A O 1
ATOM 741 N N . ASP A 1 94 ? 8.348 -9.494 4.393 1.00 90.38 94 ASP A N 1
ATOM 742 C CA . ASP A 1 94 ? 8.699 -8.217 5.010 1.00 90.38 94 ASP A CA 1
ATOM 743 C C . ASP A 1 94 ? 7.473 -7.628 5.721 1.00 90.38 94 ASP A C 1
ATOM 745 O O . ASP A 1 94 ? 6.348 -7.652 5.209 1.00 90.38 94 ASP A O 1
ATOM 749 N N . ARG A 1 95 ? 7.701 -7.052 6.904 1.00 90.88 95 ARG A N 1
ATOM 750 C CA . ARG A 1 95 ? 6.657 -6.397 7.696 1.00 90.88 95 ARG A CA 1
ATOM 751 C C . ARG A 1 95 ? 6.699 -4.889 7.518 1.00 90.88 95 ARG A C 1
ATOM 753 O O . ARG A 1 95 ? 7.747 -4.269 7.678 1.00 90.88 95 ARG A O 1
ATOM 760 N N . LEU A 1 96 ? 5.539 -4.297 7.263 1.00 91.19 96 LEU A N 1
ATOM 761 C CA . LEU A 1 96 ? 5.352 -2.857 7.157 1.00 91.19 96 LEU A CA 1
ATOM 762 C C . LEU A 1 96 ? 4.436 -2.351 8.271 1.00 91.19 96 LEU A C 1
ATOM 764 O O . LEU A 1 96 ? 3.338 -2.860 8.487 1.00 91.19 96 LEU A O 1
ATOM 768 N N . LEU A 1 97 ? 4.880 -1.295 8.945 1.00 91.06 97 LEU A N 1
ATOM 769 C CA . LEU A 1 97 ? 4.082 -0.536 9.898 1.00 91.06 97 LEU A CA 1
ATOM 770 C C . LEU A 1 97 ? 3.681 0.782 9.249 1.00 91.06 97 LEU A C 1
ATOM 772 O O . LEU A 1 97 ? 4.541 1.552 8.829 1.00 91.06 97 LEU A O 1
ATOM 776 N N . VAL A 1 98 ? 2.381 1.048 9.183 1.00 91.19 98 VAL A N 1
ATOM 777 C CA . VAL A 1 98 ? 1.857 2.317 8.678 1.00 91.19 98 VAL A CA 1
ATOM 778 C C . VAL A 1 98 ? 1.142 3.032 9.808 1.00 91.19 98 VAL A C 1
ATOM 780 O O . VAL A 1 98 ? 0.165 2.513 10.355 1.00 91.19 98 VAL A O 1
ATOM 783 N N . ALA A 1 99 ? 1.651 4.213 10.144 1.00 88.94 99 ALA A N 1
ATOM 784 C CA . ALA A 1 99 ? 1.084 5.095 11.147 1.00 88.94 99 ALA A CA 1
ATOM 785 C C . ALA A 1 99 ? 0.183 6.154 10.501 1.00 88.94 99 ALA A C 1
ATOM 787 O O . ALA A 1 99 ? 0.522 6.715 9.456 1.00 88.94 99 ALA A O 1
ATOM 788 N N . PHE A 1 100 ? -0.941 6.436 11.153 1.00 87.75 100 PHE A N 1
ATOM 789 C CA . PHE A 1 100 ? -1.873 7.502 10.804 1.00 87.75 100 PHE A CA 1
ATOM 790 C C . PHE A 1 100 ? -2.079 8.390 12.027 1.00 87.75 100 PHE A C 1
ATOM 792 O O . PHE A 1 100 ? -2.543 7.911 13.064 1.00 87.75 100 PHE A O 1
ATOM 799 N N . ASP A 1 101 ? -1.743 9.671 11.909 1.00 85.25 101 ASP A N 1
ATOM 800 C CA . ASP A 1 101 ? -1.972 10.642 12.976 1.00 85.25 101 ASP A CA 1
ATOM 801 C C . ASP A 1 101 ? -3.472 10.904 13.120 1.00 85.25 101 ASP A C 1
ATOM 803 O O . ASP A 1 101 ? -4.125 11.359 12.180 1.00 85.25 101 ASP A O 1
ATOM 807 N N . LEU A 1 102 ? -4.035 10.605 14.293 1.00 81.25 102 LEU A N 1
ATOM 808 C CA . LEU A 1 102 ? -5.433 10.913 14.567 1.00 81.25 102 LEU A CA 1
ATOM 809 C C . LEU A 1 102 ? -5.579 12.409 14.890 1.00 81.25 102 LEU A C 1
ATOM 811 O O . LEU A 1 102 ? -4.699 12.989 15.536 1.00 81.25 102 LEU A O 1
ATOM 815 N N . PRO A 1 103 ? -6.697 13.047 14.495 1.00 75.81 103 PRO A N 1
ATOM 816 C CA . PRO A 1 103 ? -6.970 14.435 14.851 1.00 75.81 103 PRO A CA 1
ATOM 817 C C . PRO A 1 103 ? -6.907 14.651 16.369 1.00 75.81 103 PRO A C 1
ATOM 819 O O . PRO A 1 103 ? -7.316 13.789 17.151 1.00 75.81 103 PRO A O 1
ATOM 822 N N . LYS A 1 104 ? -6.424 15.820 16.809 1.00 67.69 104 LYS A N 1
ATOM 823 C CA . LYS A 1 104 ? -6.379 16.171 18.238 1.00 67.69 104 LYS A CA 1
ATOM 824 C C . LYS A 1 104 ? -7.788 16.122 18.839 1.00 67.69 104 LYS A C 1
ATOM 826 O O . LYS A 1 104 ? -8.703 16.746 18.315 1.00 67.69 104 LYS A O 1
ATOM 831 N N . GLY A 1 105 ? -7.950 15.382 19.937 1.00 63.00 105 GLY A N 1
ATOM 832 C CA . GLY A 1 105 ? -9.256 15.152 20.571 1.00 63.00 105 GLY A CA 1
ATOM 833 C C . GLY A 1 105 ? -10.115 14.079 19.889 1.00 63.00 105 GLY A C 1
ATOM 834 O O . GLY A 1 105 ? -11.208 13.793 20.367 1.00 63.00 105 GLY A O 1
ATOM 835 N N . GLY A 1 106 ? -9.628 13.460 18.809 1.00 62.81 106 GLY A N 1
ATOM 836 C CA . GLY A 1 106 ? -10.282 12.330 18.163 1.00 62.81 106 GLY A CA 1
ATOM 837 C C . GLY A 1 106 ? -10.275 11.101 19.067 1.00 62.81 106 GLY A C 1
ATOM 838 O O . GLY A 1 106 ? -9.224 10.666 19.542 1.00 62.81 106 GLY A O 1
ATOM 839 N N . VAL A 1 107 ? -11.456 10.533 19.302 1.00 63.78 107 VAL A N 1
ATOM 840 C CA . VAL A 1 107 ? -11.591 9.222 19.942 1.00 63.78 107 VAL A CA 1
ATOM 841 C C . VAL A 1 107 ? -11.059 8.171 18.971 1.00 63.78 107 VAL A C 1
ATOM 843 O O . VAL A 1 107 ? -11.343 8.236 17.774 1.00 63.78 107 VAL A O 1
ATOM 846 N N . ALA A 1 108 ? -10.290 7.205 19.480 1.00 68.12 108 ALA A N 1
ATOM 847 C CA . ALA A 1 108 ? -9.906 6.021 18.720 1.00 68.12 108 ALA A CA 1
ATOM 848 C C . ALA A 1 108 ? -11.182 5.383 18.148 1.00 68.12 108 ALA A C 1
ATOM 850 O O . ALA A 1 108 ? -12.024 4.935 18.932 1.00 68.12 108 ALA A O 1
ATOM 851 N N . PRO A 1 109 ? -11.395 5.375 16.820 1.00 73.00 109 PRO A N 1
ATOM 852 C CA . PRO A 1 109 ? -12.635 4.832 16.298 1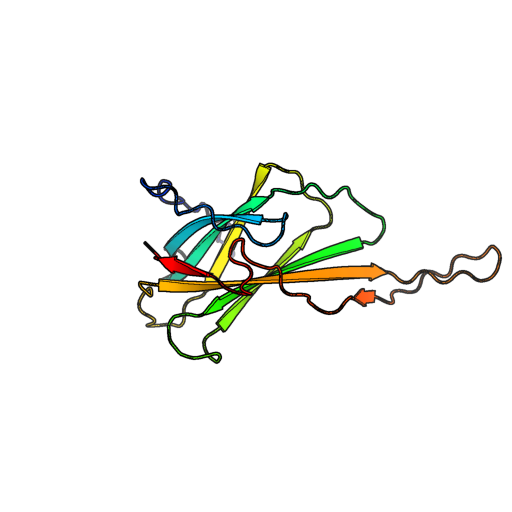.00 73.00 109 PRO A CA 1
ATOM 853 C C . PRO A 1 109 ? -12.673 3.332 16.595 1.00 73.00 109 PRO A C 1
ATOM 855 O O . PRO A 1 109 ? -11.630 2.701 16.748 1.00 73.00 109 PRO A O 1
ATOM 858 N N . HIS A 1 110 ? -13.867 2.750 16.685 1.00 79.06 110 HIS A N 1
ATOM 859 C CA . HIS A 1 110 ? -14.033 1.300 16.870 1.00 79.06 110 HIS A CA 1
ATOM 860 C C . HIS A 1 110 ? -13.907 0.517 15.559 1.00 79.06 110 HIS A C 1
ATOM 862 O O . HIS A 1 110 ? -13.660 -0.692 15.554 1.00 79.06 110 HIS A O 1
ATOM 868 N N . THR A 1 111 ? -14.105 1.209 14.440 1.00 82.19 111 THR A N 1
ATOM 869 C CA . THR A 1 111 ? -13.974 0.666 13.095 1.00 82.19 111 THR A CA 1
ATOM 870 C C . THR A 1 111 ? -13.315 1.676 12.179 1.00 82.19 111 THR A C 1
ATOM 872 O O . THR A 1 111 ? -13.601 2.870 12.270 1.00 82.19 111 THR A O 1
ATOM 875 N N . ALA A 1 112 ? -12.521 1.191 11.236 1.00 85.25 112 ALA A N 1
ATOM 876 C CA . ALA A 1 112 ? -11.912 2.011 10.205 1.00 85.25 112 ALA A CA 1
ATOM 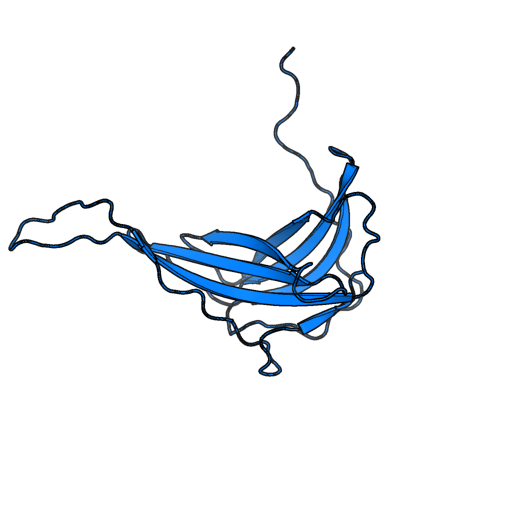877 C C . ALA A 1 112 ? -12.027 1.332 8.839 1.00 85.25 112 ALA A C 1
ATOM 879 O O . ALA A 1 112 ? -11.886 0.113 8.738 1.00 85.25 112 ALA A O 1
ATOM 880 N N . ALA A 1 113 ? -12.282 2.106 7.784 1.00 89.25 113 ALA A N 1
ATOM 881 C CA . ALA A 1 113 ? -12.243 1.596 6.418 1.00 89.25 113 ALA A CA 1
ATOM 882 C C . ALA A 1 113 ? -10.850 1.822 5.823 1.00 89.25 113 ALA A C 1
ATOM 884 O O . ALA A 1 113 ? -10.397 2.956 5.690 1.00 89.25 113 ALA A O 1
ATOM 885 N N . LEU A 1 114 ? -10.167 0.735 5.473 1.00 90.94 114 LEU A N 1
ATOM 886 C CA . LEU A 1 114 ? -8.850 0.755 4.848 1.00 90.94 114 LEU A CA 1
ATOM 887 C C . LEU A 1 114 ? -8.975 0.630 3.339 1.00 90.94 114 LEU A C 1
ATOM 889 O O . LEU A 1 114 ? -9.778 -0.161 2.848 1.00 90.94 114 LEU A O 1
ATOM 893 N N . SER A 1 115 ? -8.138 1.357 2.610 1.00 93.19 115 SER A N 1
ATOM 894 C CA . SER A 1 115 ? -7.922 1.155 1.178 1.00 93.19 115 SER A CA 1
ATOM 895 C C . SER A 1 115 ? -6.451 1.338 0.836 1.00 93.19 115 SER A C 1
ATOM 897 O O . SER A 1 115 ? -5.720 2.050 1.527 1.00 93.19 115 SER A O 1
ATOM 899 N N . VAL A 1 116 ? -6.015 0.687 -0.237 1.00 94.62 116 VAL A N 1
ATOM 900 C CA . VAL A 1 116 ? -4.630 0.750 -0.697 1.00 94.62 116 VAL A CA 1
ATOM 901 C C . VAL A 1 116 ? -4.620 1.112 -2.168 1.00 94.62 116 VAL A C 1
ATOM 903 O O . VAL A 1 116 ? -5.398 0.579 -2.958 1.00 94.62 116 VAL A O 1
ATOM 906 N N . GLN A 1 117 ? -3.726 2.017 -2.537 1.00 95.88 117 GLN A N 1
ATOM 907 C CA . GLN A 1 117 ? -3.454 2.368 -3.918 1.00 95.88 117 GLN A CA 1
ATOM 908 C C . GLN A 1 117 ? -1.973 2.170 -4.213 1.00 95.88 117 GLN A C 1
ATOM 910 O O . GLN A 1 117 ? -1.126 2.422 -3.359 1.00 95.88 117 GLN A O 1
ATOM 915 N N . TYR A 1 118 ? -1.671 1.773 -5.440 1.00 94.44 118 TYR A N 1
ATOM 916 C CA . TYR A 1 118 ? -0.322 1.519 -5.916 1.00 94.44 118 TYR A CA 1
ATOM 917 C C . TYR A 1 118 ? 0.009 2.424 -7.102 1.00 94.44 118 TYR A C 1
ATOM 919 O O . TYR A 1 118 ? -0.837 2.658 -7.967 1.00 94.44 118 TYR A O 1
ATOM 927 N N . SER A 1 119 ? 1.236 2.931 -7.149 1.00 95.12 119 SER A N 1
ATOM 928 C CA . SER A 1 119 ? 1.809 3.561 -8.339 1.00 95.12 119 SER A CA 1
ATOM 929 C C . SER A 1 119 ? 3.300 3.255 -8.445 1.00 95.12 119 SER A C 1
ATOM 931 O O . SER A 1 119 ? 3.930 2.794 -7.491 1.00 95.12 119 SER A O 1
ATOM 933 N N . ILE A 1 120 ? 3.860 3.491 -9.624 1.00 93.38 120 ILE A N 1
ATOM 934 C CA . ILE A 1 120 ? 5.283 3.317 -9.908 1.00 93.38 120 ILE A CA 1
ATOM 935 C C . ILE A 1 120 ? 5.798 4.627 -10.471 1.00 93.38 120 ILE A C 1
ATOM 937 O O . ILE A 1 120 ? 5.155 5.204 -11.349 1.00 93.38 120 ILE A O 1
ATOM 941 N N . SER A 1 121 ? 6.963 5.063 -10.011 1.00 92.19 121 SER A N 1
ATOM 942 C CA . SER A 1 121 ? 7.721 6.101 -10.691 1.00 92.19 121 SER A CA 1
ATOM 943 C C . SER A 1 121 ? 9.022 5.557 -11.254 1.00 92.19 121 SER A C 1
ATOM 945 O O . SER A 1 121 ? 9.707 4.794 -10.577 1.00 92.19 121 SER A O 1
ATOM 947 N N . THR A 1 122 ? 9.371 5.997 -12.456 1.00 89.56 122 THR A N 1
ATOM 948 C CA . THR A 1 122 ? 10.656 5.736 -13.103 1.00 89.56 122 THR A CA 1
ATOM 949 C C . THR A 1 122 ? 11.316 7.043 -13.527 1.00 89.56 122 THR A C 1
ATOM 951 O O . THR A 1 122 ? 10.644 8.074 -13.646 1.00 89.56 122 THR A O 1
ATOM 954 N N . GLN A 1 123 ? 12.617 7.022 -13.794 1.00 84.00 123 GLN A N 1
ATOM 955 C CA . GLN A 1 123 ? 13.283 8.131 -14.476 1.00 84.00 123 GLN A CA 1
ATOM 956 C C . GLN A 1 123 ? 13.252 7.933 -15.998 1.00 84.00 123 GLN A C 1
ATOM 958 O O . GLN A 1 123 ? 13.494 6.836 -16.501 1.00 84.00 123 GLN A O 1
ATOM 963 N N . ASP A 1 124 ? 12.938 8.996 -16.736 1.00 76.69 124 ASP A N 1
ATOM 964 C CA . ASP A 1 124 ? 13.042 9.025 -18.195 1.00 76.69 124 ASP A CA 1
ATOM 965 C C . ASP A 1 124 ? 14.509 9.209 -18.608 1.00 76.69 124 ASP A C 1
ATOM 967 O O . ASP A 1 124 ? 15.157 10.204 -18.264 1.00 76.69 124 ASP A O 1
ATOM 971 N N . MET A 1 125 ? 15.034 8.242 -19.356 1.00 77.19 125 MET A N 1
ATOM 972 C CA . MET A 1 125 ? 16.386 8.281 -19.915 1.00 77.19 125 MET A CA 1
ATOM 973 C C . MET A 1 125 ? 16.315 8.191 -21.439 1.00 77.19 125 MET A C 1
ATOM 975 O O . MET A 1 125 ? 16.569 7.119 -22.009 1.00 77.19 125 MET A O 1
ATOM 979 N N . PRO A 1 126 ? 15.955 9.294 -22.119 1.00 75.75 126 PRO A N 1
ATOM 980 C CA . PRO A 1 126 ? 15.897 9.302 -23.567 1.00 75.75 126 PRO A CA 1
ATOM 981 C C . PRO A 1 126 ? 17.284 9.021 -24.160 1.00 75.75 126 PRO A C 1
ATOM 983 O O . PRO A 1 126 ? 18.323 9.420 -23.627 1.00 75.75 126 PRO A O 1
ATOM 986 N N . ARG A 1 127 ? 17.300 8.312 -25.289 1.00 81.81 127 ARG A N 1
ATOM 987 C CA . ARG A 1 127 ? 18.521 8.007 -26.041 1.00 81.81 127 ARG A CA 1
ATOM 988 C C . ARG A 1 127 ? 18.511 8.763 -27.359 1.00 81.81 127 ARG A C 1
ATOM 990 O O . ARG A 1 127 ? 17.487 8.801 -28.037 1.00 81.81 127 ARG A O 1
ATOM 997 N N . TYR A 1 128 ? 19.659 9.315 -27.735 1.00 82.00 128 TYR A N 1
ATOM 998 C CA . TYR A 1 128 ? 19.885 9.906 -29.051 1.00 82.00 128 TYR A CA 1
ATOM 999 C C . TYR A 1 128 ? 21.026 9.152 -29.742 1.00 82.00 128 TYR A C 1
ATOM 1001 O O . TYR A 1 128 ? 22.206 9.410 -29.498 1.00 82.00 128 TYR A O 1
ATOM 1009 N N . GLY A 1 129 ? 20.676 8.150 -30.555 1.00 85.62 129 GLY A N 1
ATOM 1010 C CA . GLY A 1 129 ? 21.652 7.214 -31.120 1.00 85.62 129 GLY A CA 1
ATOM 1011 C C . GLY A 1 129 ? 22.416 6.466 -30.010 1.00 85.62 129 GLY A C 1
ATOM 1012 O O . GLY A 1 129 ? 21.767 5.838 -29.171 1.00 85.62 129 GLY A O 1
ATOM 1013 N N . PRO A 1 130 ? 23.763 6.523 -29.967 1.00 86.12 130 PRO A N 1
ATOM 1014 C CA . PRO A 1 130 ? 24.564 5.900 -28.908 1.00 86.12 130 PRO A CA 1
ATOM 1015 C C . PRO A 1 130 ? 24.638 6.733 -27.614 1.00 86.12 130 PRO A C 1
ATOM 1017 O O . PRO A 1 130 ? 25.199 6.269 -26.624 1.00 86.12 130 PRO A O 1
ATOM 1020 N N . LEU A 1 131 ? 24.118 7.967 -27.607 1.00 80.06 131 LEU A N 1
ATOM 1021 C CA . LEU A 1 131 ? 24.198 8.858 -26.450 1.00 80.06 131 LEU A CA 1
ATOM 1022 C C . LEU A 1 131 ? 23.024 8.626 -25.498 1.00 80.06 131 LEU A C 1
ATOM 1024 O O . LEU A 1 131 ? 21.855 8.723 -25.881 1.00 80.06 131 LEU A O 1
ATOM 1028 N N . HIS A 1 132 ? 23.352 8.379 -24.233 1.00 74.62 132 HIS A N 1
ATOM 1029 C CA . HIS A 1 132 ? 22.396 8.377 -23.134 1.00 74.62 132 HIS A CA 1
ATOM 1030 C C . HIS A 1 132 ? 22.251 9.798 -22.595 1.00 74.62 132 HIS A C 1
ATOM 1032 O O . HIS A 1 132 ? 23.214 10.370 -22.087 1.00 74.62 132 HIS A O 1
ATOM 1038 N N . LEU A 1 133 ? 21.052 10.369 -22.698 1.00 77.12 133 LEU A N 1
ATOM 1039 C CA . LEU A 1 133 ? 20.763 11.671 -22.114 1.00 77.12 133 LEU A CA 1
ATOM 1040 C C . LEU A 1 133 ? 20.239 11.449 -20.697 1.00 77.12 133 LEU A C 1
ATOM 1042 O O . LEU A 1 133 ? 19.166 10.878 -20.495 1.00 77.12 133 LEU A O 1
ATOM 1046 N N . ILE A 1 134 ? 21.008 11.888 -19.703 1.00 67.25 134 ILE A N 1
ATOM 1047 C CA . ILE A 1 134 ? 20.551 11.882 -18.315 1.00 67.25 134 ILE A CA 1
ATOM 1048 C C . ILE A 1 134 ? 19.631 13.086 -18.147 1.00 67.25 134 ILE A C 1
ATOM 1050 O O . ILE A 1 134 ? 20.084 14.219 -18.006 1.00 67.25 134 ILE A O 1
ATOM 1054 N N . THR A 1 135 ? 18.325 12.840 -18.187 1.00 67.25 135 THR A N 1
ATOM 1055 C CA . THR A 1 135 ? 17.323 13.849 -17.842 1.00 67.25 135 THR A CA 1
ATOM 1056 C C . THR A 1 135 ? 16.671 13.458 -16.523 1.00 67.25 135 THR A C 1
ATOM 1058 O O . THR A 1 135 ? 16.274 12.310 -16.349 1.00 67.25 135 THR A O 1
ATOM 1061 N N . HIS A 1 136 ? 16.552 14.375 -15.563 1.00 65.94 136 HIS A N 1
ATOM 1062 C CA . HIS A 1 136 ? 15.858 14.118 -14.288 1.00 65.94 136 HIS A CA 1
ATOM 1063 C C . HIS A 1 136 ? 14.336 14.239 -14.423 1.00 65.94 136 HIS A C 1
ATOM 1065 O O . HIS A 1 136 ? 13.661 14.854 -13.598 1.00 65.94 136 HIS A O 1
ATOM 1071 N N . ARG A 1 137 ? 13.767 13.684 -15.496 1.00 74.94 137 ARG A N 1
ATOM 1072 C CA . ARG A 1 137 ? 12.320 13.687 -15.675 1.00 74.94 137 ARG A CA 1
ATOM 1073 C C . ARG A 1 137 ? 11.740 12.455 -14.993 1.00 74.94 137 ARG A C 1
ATOM 1075 O O . ARG A 1 137 ? 11.880 11.338 -15.479 1.00 74.94 137 ARG A O 1
ATOM 1082 N N . HIS A 1 138 ? 11.070 12.672 -13.867 1.00 77.12 138 HIS A N 1
ATOM 1083 C CA . HIS A 1 138 ? 10.302 11.627 -13.201 1.00 77.12 138 HIS A CA 1
ATOM 1084 C C . HIS A 1 138 ? 9.000 11.363 -13.957 1.00 77.12 138 HIS A C 1
ATOM 1086 O O . HIS A 1 138 ? 8.162 12.252 -14.123 1.00 77.12 138 HIS A O 1
ATOM 1092 N N . LEU A 1 139 ? 8.818 10.120 -14.385 1.00 84.38 139 LEU A N 1
ATOM 1093 C CA . LEU A 1 139 ? 7.552 9.604 -14.879 1.00 84.38 139 LEU A CA 1
ATOM 1094 C C . LEU A 1 139 ? 6.887 8.870 -13.727 1.00 84.38 139 LEU A C 1
ATOM 1096 O O . LEU A 1 139 ? 7.499 7.997 -13.127 1.00 84.38 139 LEU A O 1
ATOM 1100 N N . SER A 1 140 ? 5.646 9.217 -13.404 1.00 88.81 140 SER A N 1
ATOM 1101 C CA . SER A 1 140 ? 4.877 8.515 -12.378 1.00 88.81 140 SER A CA 1
ATOM 1102 C C . SER A 1 140 ? 3.562 8.034 -12.963 1.00 88.81 140 SER A C 1
ATOM 1104 O O . SER A 1 140 ? 2.845 8.791 -13.625 1.00 88.81 140 SER A O 1
ATOM 1106 N N . SER A 1 141 ? 3.250 6.760 -12.741 1.00 92.56 141 SER A N 1
ATOM 1107 C CA . SER A 1 141 ? 1.951 6.212 -13.093 1.00 92.56 141 SER A CA 1
ATOM 1108 C C . SER A 1 141 ? 0.872 6.830 -12.206 1.00 92.56 141 SER A C 1
ATOM 1110 O O . SER A 1 141 ? 1.112 7.262 -11.078 1.00 92.56 141 SER A O 1
ATOM 1112 N N . ARG A 1 142 ? -0.374 6.822 -12.683 1.00 94.56 142 ARG A N 1
ATOM 1113 C CA . ARG A 1 142 ? -1.507 7.148 -11.809 1.00 94.56 142 ARG A CA 1
ATOM 1114 C C . ARG A 1 142 ? -1.634 6.090 -10.712 1.00 94.56 142 ARG A C 1
ATOM 1116 O O . ARG A 1 142 ? -1.272 4.930 -10.917 1.00 94.56 142 ARG A O 1
ATOM 1123 N N . TYR A 1 143 ? -2.175 6.498 -9.567 1.00 94.06 143 TYR A N 1
ATOM 1124 C CA . TYR A 1 143 ? -2.530 5.575 -8.495 1.00 94.06 143 TYR A CA 1
ATOM 1125 C C . TYR A 1 143 ? -3.683 4.672 -8.930 1.00 94.06 143 TYR A C 1
ATOM 1127 O O . TYR A 1 143 ? -4.745 5.157 -9.323 1.00 94.06 143 TYR A O 1
ATOM 1135 N N . VAL A 1 144 ? -3.480 3.365 -8.808 1.00 94.88 144 VAL A N 1
ATOM 1136 C CA . VAL A 1 144 ? -4.484 2.336 -9.087 1.00 94.88 144 VAL A CA 1
ATOM 1137 C C . VAL A 1 144 ? -4.904 1.693 -7.763 1.00 94.88 144 VAL A C 1
ATOM 1139 O O . VAL A 1 144 ? -4.030 1.319 -6.978 1.00 94.88 144 VAL A O 1
ATOM 1142 N N . PRO A 1 145 ? -6.210 1.576 -7.462 1.00 94.50 145 PRO A N 1
ATOM 1143 C CA . PRO A 1 145 ? -6.663 0.922 -6.241 1.00 94.50 145 PRO A CA 1
ATOM 1144 C C . PRO A 1 145 ? -6.364 -0.579 -6.287 1.00 94.50 145 PRO A C 1
ATOM 1146 O O . PRO A 1 145 ? -6.702 -1.258 -7.258 1.00 94.50 145 PRO A O 1
ATOM 1149 N N . LEU A 1 146 ? -5.786 -1.107 -5.210 1.00 94.38 146 LEU A N 1
ATOM 1150 C CA . LEU A 1 146 ? -5.682 -2.544 -5.004 1.00 94.38 146 LEU A CA 1
ATOM 1151 C C . LEU A 1 146 ? -7.029 -3.067 -4.509 1.00 94.38 146 LEU A C 1
ATOM 1153 O O . LEU A 1 146 ? -7.629 -2.516 -3.585 1.00 94.38 146 LEU A O 1
ATOM 1157 N N . LYS A 1 147 ? -7.516 -4.138 -5.136 1.00 92.81 147 LYS A N 1
ATOM 1158 C CA . LYS A 1 147 ? -8.770 -4.771 -4.736 1.00 92.81 147 LYS A CA 1
ATOM 1159 C C . LYS A 1 147 ? -8.559 -5.601 -3.486 1.00 92.81 147 LYS A C 1
ATOM 1161 O O . LYS A 1 147 ? -7.648 -6.416 -3.422 1.00 92.81 147 LYS A O 1
ATOM 1166 N N . ALA A 1 148 ? -9.432 -5.417 -2.516 1.00 89.94 148 ALA A N 1
ATOM 1167 C CA . ALA A 1 148 ? -9.570 -6.330 -1.407 1.00 89.94 148 ALA A CA 1
ATOM 1168 C C . ALA A 1 148 ? -9.965 -7.737 -1.891 1.00 89.94 148 ALA A C 1
ATOM 1170 O O . ALA A 1 148 ? -10.588 -7.878 -2.944 1.00 89.94 148 ALA A O 1
ATOM 1171 N N . ALA A 1 149 ? -9.697 -8.769 -1.086 1.00 85.50 149 ALA A N 1
ATOM 1172 C CA . ALA A 1 149 ? -10.084 -10.156 -1.383 1.00 85.50 149 ALA A CA 1
ATOM 1173 C C . ALA A 1 149 ? -11.591 -10.340 -1.679 1.00 85.50 149 ALA A C 1
ATOM 1175 O O . ALA A 1 149 ? -11.985 -11.257 -2.389 1.00 85.50 149 ALA A O 1
ATOM 1176 N N . ASN A 1 150 ? -12.442 -9.441 -1.176 1.00 83.69 150 ASN A N 1
ATOM 1177 C CA . ASN A 1 150 ? -13.883 -9.406 -1.453 1.00 83.69 150 ASN A CA 1
ATOM 1178 C C . ASN A 1 150 ? -14.260 -8.636 -2.743 1.00 83.69 150 ASN A C 1
ATOM 1180 O O . ASN A 1 150 ? -15.431 -8.322 -2.947 1.00 83.69 150 ASN A O 1
ATOM 1184 N N . GLY A 1 151 ? -13.282 -8.247 -3.568 1.00 86.19 151 GLY A N 1
ATOM 1185 C CA . GLY A 1 151 ? -13.458 -7.477 -4.805 1.00 86.19 151 GLY A CA 1
ATOM 1186 C C . GLY A 1 151 ? -13.703 -5.971 -4.622 1.00 86.19 151 GLY A C 1
ATOM 1187 O O . GLY A 1 151 ? -13.767 -5.231 -5.612 1.00 86.19 151 GLY A O 1
ATOM 1188 N N . LYS A 1 152 ? -13.830 -5.476 -3.383 1.00 88.88 152 LYS A N 1
ATOM 1189 C CA . LYS A 1 152 ? -14.059 -4.050 -3.088 1.00 88.88 152 LYS A CA 1
ATOM 1190 C C . LYS A 1 152 ? -12.747 -3.259 -3.085 1.00 88.88 152 LYS A C 1
ATOM 1192 O O . LYS A 1 152 ? -11.663 -3.824 -3.040 1.00 88.88 152 LYS A O 1
ATOM 1197 N N . ASN A 1 153 ? -12.832 -1.930 -3.132 1.00 90.38 153 ASN A N 1
ATOM 1198 C CA . ASN A 1 153 ? -11.652 -1.053 -3.013 1.00 90.38 153 ASN A CA 1
ATOM 1199 C C . ASN A 1 153 ? -11.256 -0.784 -1.555 1.00 90.38 153 ASN 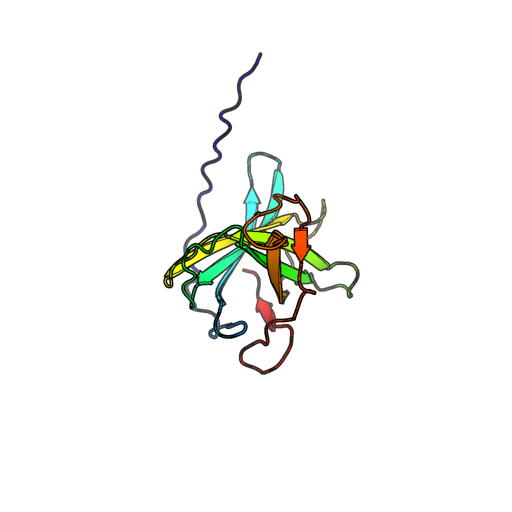A C 1
ATOM 1201 O O . ASN A 1 153 ? -10.191 -0.228 -1.297 1.00 90.38 153 ASN A O 1
ATOM 1205 N N . SER A 1 154 ? -12.127 -1.136 -0.609 1.00 89.25 154 SER A N 1
ATOM 1206 C CA . SER A 1 154 ? -11.910 -0.913 0.811 1.00 89.25 154 SER A CA 1
ATOM 1207 C C . SER A 1 154 ? -12.484 -2.040 1.663 1.00 89.25 154 SER A C 1
ATOM 1209 O O . SER A 1 154 ? -13.426 -2.735 1.264 1.00 89.25 154 SER A O 1
ATOM 1211 N N . ILE A 1 155 ? -11.907 -2.214 2.851 1.00 88.62 155 ILE A N 1
ATOM 1212 C CA . ILE A 1 155 ? -12.402 -3.130 3.880 1.00 88.62 155 ILE A CA 1
ATOM 1213 C C . ILE A 1 155 ? -12.569 -2.366 5.186 1.00 88.62 155 ILE A C 1
ATOM 1215 O O . ILE A 1 155 ? -11.664 -1.658 5.618 1.00 88.62 155 ILE A O 1
ATOM 1219 N N . VAL A 1 156 ? -13.718 -2.562 5.830 1.00 88.25 156 VAL A N 1
ATOM 1220 C CA . VAL A 1 156 ? -13.961 -2.095 7.195 1.00 88.25 156 VAL A CA 1
ATOM 1221 C C . VAL A 1 156 ? -13.380 -3.109 8.172 1.00 88.25 156 VAL A C 1
ATOM 1223 O O . VAL A 1 156 ? -13.742 -4.285 8.148 1.00 88.25 156 VAL A O 1
ATOM 1226 N N . VAL A 1 157 ? -12.488 -2.645 9.035 1.00 85.44 157 VAL A N 1
ATOM 1227 C CA . VAL A 1 157 ? -11.838 -3.438 10.077 1.00 85.44 157 VAL A CA 1
ATOM 1228 C C . VAL A 1 157 ? -12.158 -2.863 11.447 1.00 85.44 157 VAL A C 1
ATOM 1230 O O . VAL A 1 157 ? -12.394 -1.664 11.583 1.00 85.44 157 VAL A O 1
ATOM 1233 N N . ARG A 1 158 ? -12.174 -3.721 12.469 1.00 82.25 158 ARG A N 1
ATOM 1234 C CA . ARG A 1 158 ? -12.243 -3.273 13.861 1.00 82.25 158 ARG A CA 1
ATOM 1235 C C . ARG A 1 158 ? -10.860 -2.849 14.324 1.00 82.25 158 ARG A C 1
ATOM 1237 O O . ARG A 1 158 ? -9.884 -3.548 14.070 1.00 82.25 158 ARG A O 1
ATOM 1244 N N . THR A 1 159 ? -10.819 -1.727 15.012 1.00 74.81 159 THR A N 1
ATOM 1245 C CA . THR A 1 159 ? -9.622 -1.123 15.586 1.00 74.81 159 THR A CA 1
ATOM 1246 C C . THR A 1 159 ? -9.674 -1.387 17.084 1.00 74.81 159 THR A C 1
ATOM 1248 O O . THR A 1 159 ? -10.567 -0.894 17.771 1.00 74.81 159 THR A O 1
ATOM 1251 N N . SER A 1 160 ? -8.795 -2.274 17.555 1.00 65.19 160 SER A N 1
ATOM 1252 C CA . SER A 1 160 ? -8.695 -2.685 18.964 1.00 65.19 160 SER A CA 1
ATOM 1253 C C . SER A 1 160 ? -7.590 -1.945 19.690 1.00 65.19 160 SER A C 1
ATOM 1255 O O . SER A 1 160 ? -6.525 -1.773 19.051 1.00 65.19 160 SER A O 1
#

Sequence (160 aa):
MLEGNPFGIFDLSTPMKKVPPQVVFGQDMQLESIQTQRFSFDGVSRMISRWNWLRSLAPAFETTHHYRVRVQLGGGEDQAIATICTFNAMRTGDRLLVAFDLPKGGVAPHTAALSVQYSISTQDMPRYGPLHLITHRHLSSRYVPLKAANGKNSIVVRTS

Foldseek 3Di:
DDDDDPDDDDDDPDFPPDQDPFKDFAQFKTWRAWAWDQDPPPRWIKIKTKIFTRDWDDQDAQKKKKKKKWKDQPDDPVRIFIDIDIDRTDDGGDMDIDITTDPVVDDPGQKIKMAMWIKMKGADFDDDVPDTDRDRDIDMDDTDTGAIPVRHRIDMDGHD

Radius of gyration: 18.62 Å; chains: 1; bounding box: 42×36×56 Å